Protein AF-A0A7Z0J491-F1 (afdb_monomer)

InterPro do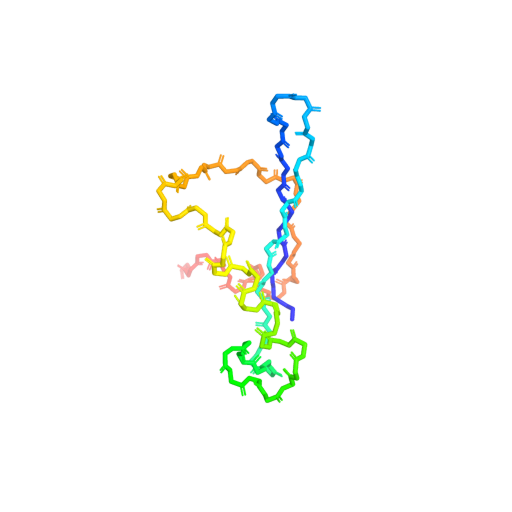mains:
  IPR046174 Protein of unknown function DUF6176 [PF19673] (1-69)

pLDDT: mean 90.25, std 5.03, range [72.25, 96.44]

Organism: NCBI:txid272918

Mean predicted aligned error: 5.75 Å

Sequence (77 aa):
MYVETIFSETIEGVDYLYWYSVQGEDGIELHESSHWLDAKHTEFWESCIDSAFAPVDLTEQLTMMPTRVLDSMRPLT

Solvent-accessible sur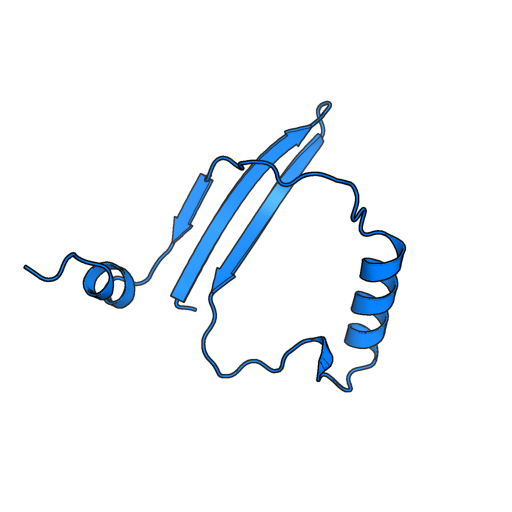face area (backbone atoms only — not comparable to full-atom values): 5041 Å² total; per-residue (Å²): 110,53,38,40,36,35,31,55,52,70,59,98,87,43,80,45,79,46,79,49,71,44,67,62,86,92,63,80,58,70,91,74,55,86,50,72,64,51,54,52,51,49,55,51,46,68,74,65,60,64,85,84,63,73,91,74,93,72,53,78,75,46,78,50,63,53,66,74,54,59,62,68,69,51,81,89,126

Secondary structure (DSSP, 8-state):
--EEEEEEEEETTEEEEEEEEE--TTPPPGGG---HHHHHHHHHHHHH--TTSPP--PPEEEEE--HHHHHHTS---

Structure (mmCIF, N/CA/C/O backbone):
data_AF-A0A7Z0J491-F1
#
_entry.id   AF-A0A7Z0J491-F1
#
loop_
_atom_site.group_PDB
_atom_site.id
_atom_site.type_symbol
_atom_site.label_atom_id
_atom_site.label_alt_id
_atom_site.label_comp_id
_atom_site.label_asym_id
_atom_site.label_entity_id
_atom_site.label_seq_id
_atom_site.pdbx_PDB_ins_code
_atom_site.Cartn_x
_atom_site.Cartn_y
_atom_site.Cartn_z
_atom_site.occupancy
_atom_site.B_iso_or_equiv
_atom_site.auth_seq_id
_atom_site.auth_comp_id
_atom_site.auth_asym_id
_atom_site.auth_atom_id
_atom_site.pdbx_PDB_model_num
ATOM 1 N N . MET A 1 1 ? 10.696 3.421 -7.568 1.00 78.25 1 MET A N 1
ATOM 2 C CA . MET A 1 1 ? 9.356 3.909 -7.938 1.00 78.25 1 MET A CA 1
ATOM 3 C C . MET A 1 1 ? 8.892 3.332 -9.270 1.00 78.25 1 MET A C 1
ATOM 5 O O . MET A 1 1 ? 9.429 3.702 -10.315 1.00 78.25 1 MET A O 1
ATOM 9 N N . TYR A 1 2 ? 7.925 2.418 -9.236 1.00 87.25 2 TYR A N 1
ATOM 10 C CA . TYR A 1 2 ? 7.281 1.824 -10.414 1.00 87.25 2 TYR A CA 1
ATOM 11 C C . TYR A 1 2 ? 5.794 2.176 -10.511 1.00 87.25 2 TYR A C 1
ATOM 13 O O . TYR A 1 2 ? 5.325 2.466 -11.608 1.00 87.25 2 TYR A O 1
ATOM 21 N N . VAL A 1 3 ? 5.074 2.179 -9.388 1.00 91.06 3 VAL A N 1
ATOM 22 C CA . VAL A 1 3 ? 3.640 2.494 -9.318 1.00 91.06 3 VAL A CA 1
ATOM 23 C C . VAL A 1 3 ? 3.376 3.238 -8.021 1.00 91.06 3 VAL A C 1
ATOM 25 O O . V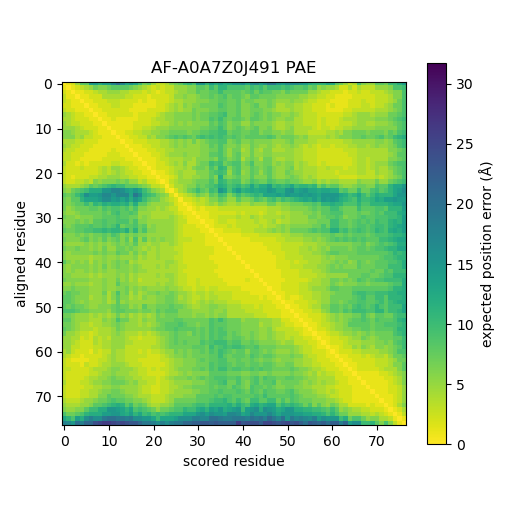AL A 1 3 ? 3.899 2.840 -6.985 1.00 91.06 3 VAL A O 1
ATOM 28 N N . GLU A 1 4 ? 2.555 4.277 -8.071 1.00 93.69 4 GLU A N 1
ATOM 29 C CA . GLU A 1 4 ? 1.929 4.865 -6.891 1.00 93.69 4 GLU A CA 1
ATOM 30 C C . GLU A 1 4 ? 0.434 4.972 -7.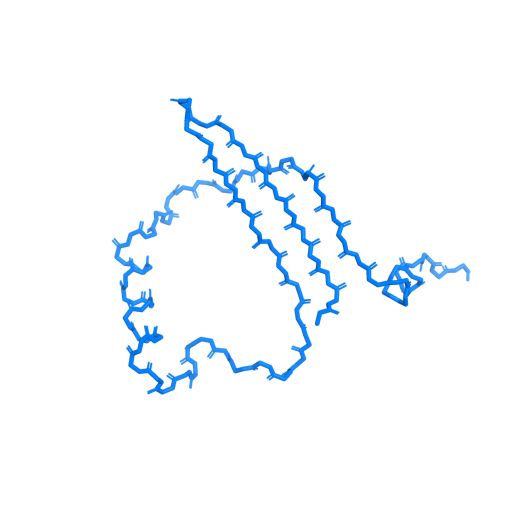127 1.00 93.69 4 GLU A C 1
ATOM 32 O O . GLU A 1 4 ? 0.010 5.469 -8.169 1.00 93.69 4 GLU A O 1
ATOM 37 N N . THR A 1 5 ? -0.356 4.540 -6.156 1.00 94.00 5 THR A N 1
ATOM 38 C CA . THR A 1 5 ? -1.804 4.699 -6.182 1.00 94.00 5 THR A CA 1
ATOM 39 C C . THR A 1 5 ? -2.270 5.316 -4.876 1.00 94.00 5 THR A C 1
ATOM 41 O O . THR A 1 5 ? -1.894 4.875 -3.789 1.00 94.00 5 THR A O 1
ATOM 44 N N . ILE A 1 6 ? -3.091 6.349 -5.002 1.00 94.38 6 ILE A N 1
ATOM 45 C CA . ILE A 1 6 ? -3.791 6.990 -3.900 1.00 94.38 6 ILE A CA 1
ATOM 46 C C . ILE A 1 6 ? -5.244 6.533 -3.944 1.00 94.38 6 ILE A C 1
ATOM 48 O O . ILE A 1 6 ? -5.899 6.616 -4.988 1.00 94.38 6 ILE A O 1
ATOM 52 N N . PHE A 1 7 ? -5.748 6.111 -2.794 1.00 94.56 7 PHE A N 1
ATOM 53 C CA . PHE A 1 7 ? -7.156 5.828 -2.561 1.00 94.56 7 PHE A CA 1
ATOM 54 C C . PHE A 1 7 ? -7.667 6.733 -1.449 1.00 94.56 7 PHE A C 1
ATOM 56 O O . PHE A 1 7 ? -6.902 7.158 -0.583 1.00 94.56 7 PHE A O 1
ATOM 63 N N . SER A 1 8 ? -8.967 6.989 -1.441 1.00 91.50 8 SER A N 1
ATOM 64 C CA . SER A 1 8 ? -9.609 7.693 -0.340 1.00 91.50 8 SER A CA 1
ATOM 65 C C . SER A 1 8 ? -10.987 7.128 -0.073 1.00 91.50 8 SER A C 1
ATOM 67 O O . SER A 1 8 ? -11.688 6.748 -1.012 1.00 91.50 8 SER A O 1
ATOM 69 N N . GLU A 1 9 ? -11.404 7.173 1.181 1.00 92.25 9 GLU A N 1
ATOM 70 C CA . GLU A 1 9 ? -12.784 6.912 1.567 1.00 92.25 9 GLU A CA 1
ATOM 71 C C . GLU A 1 9 ? -13.190 7.785 2.756 1.00 92.25 9 GLU A C 1
ATOM 73 O O . GLU A 1 9 ? -12.340 8.265 3.507 1.00 92.25 9 GLU A O 1
ATOM 78 N N . THR A 1 10 ? -14.496 7.968 2.931 1.00 91.62 10 THR A N 1
ATOM 79 C CA . THR A 1 10 ? -15.066 8.657 4.090 1.00 91.62 10 THR A CA 1
ATOM 80 C C . THR A 1 10 ? -15.893 7.656 4.890 1.00 91.62 10 THR A C 1
ATOM 82 O O . THR A 1 10 ? -16.930 7.190 4.411 1.00 91.62 10 THR A O 1
ATOM 85 N N . ILE A 1 11 ? -15.475 7.346 6.117 1.00 90.44 11 ILE A N 1
ATOM 86 C CA . ILE A 1 11 ? -16.192 6.450 7.036 1.00 90.44 11 ILE A CA 1
ATOM 87 C C . ILE A 1 11 ? -16.693 7.289 8.207 1.00 90.44 11 ILE A C 1
ATOM 89 O O . ILE A 1 11 ? -15.911 7.958 8.873 1.00 90.44 11 ILE A O 1
ATOM 93 N N . GLU A 1 12 ? -18.009 7.297 8.436 1.00 93.75 12 GLU A N 1
ATOM 94 C CA . GLU A 1 12 ? -18.643 8.046 9.538 1.00 93.75 12 GLU A CA 1
ATOM 95 C C . GLU A 1 12 ? -18.259 9.544 9.592 1.00 93.75 12 GLU A C 1
ATOM 97 O O . GLU A 1 12 ? -18.221 10.166 10.651 1.00 93.75 12 GLU A O 1
ATOM 102 N N . GLY A 1 13 ? -17.998 10.149 8.426 1.00 94.62 13 GLY A N 1
ATOM 103 C CA . GLY A 1 13 ? -17.594 11.555 8.308 1.00 94.62 13 GLY A CA 1
ATOM 104 C C . GLY A 1 13 ? -16.106 11.818 8.559 1.00 94.62 13 GLY A C 1
ATOM 105 O O . GLY A 1 13 ? -15.704 12.979 8.606 1.00 94.62 13 GLY A O 1
ATOM 106 N N . VAL A 1 14 ? -15.298 10.767 8.712 1.00 94.00 14 VAL A N 1
ATOM 107 C CA . VAL A 1 14 ? -13.837 10.833 8.795 1.00 94.00 14 VAL A CA 1
ATOM 108 C C . VAL A 1 14 ? -13.242 10.414 7.458 1.00 94.00 14 VAL A C 1
ATOM 110 O O . VAL A 1 14 ? -13.568 9.347 6.941 1.00 94.00 14 VAL A O 1
ATOM 113 N N . ASP A 1 15 ? -12.367 11.254 6.912 1.00 91.44 15 ASP A N 1
ATOM 114 C CA . ASP A 1 15 ? -11.663 10.972 5.665 1.00 91.44 15 ASP A CA 1
ATOM 115 C C . ASP A 1 15 ? -10.384 10.177 5.931 1.00 91.44 15 ASP A C 1
ATOM 117 O O . ASP A 1 15 ? -9.532 10.572 6.733 1.00 91.44 15 ASP A O 1
ATOM 121 N N . TYR A 1 16 ? -10.235 9.076 5.204 1.00 90.12 16 TYR A N 1
ATOM 122 C CA . TYR A 1 16 ? -9.062 8.218 5.206 1.00 90.12 16 TYR A CA 1
ATOM 123 C C . TYR A 1 16 ? -8.390 8.298 3.840 1.00 90.12 16 TYR A C 1
ATOM 125 O O . TYR A 1 16 ? -9.045 8.221 2.799 1.00 90.12 16 TYR A O 1
ATOM 133 N N . LEU A 1 17 ? -7.068 8.459 3.848 1.00 92.06 17 LEU A N 1
ATOM 134 C CA . LEU A 1 17 ? -6.238 8.487 2.650 1.00 92.06 17 LEU A CA 1
ATOM 135 C C . LEU A 1 17 ? -5.258 7.323 2.709 1.00 92.06 17 LEU A C 1
ATOM 137 O O . LEU A 1 17 ? -4.478 7.210 3.656 1.00 92.06 17 LEU A O 1
ATOM 141 N N . TYR A 1 18 ? -5.267 6.496 1.673 1.00 91.06 18 TYR A N 1
ATOM 142 C CA . TYR A 1 18 ? -4.372 5.357 1.546 1.00 91.06 18 TYR A CA 1
ATOM 143 C C . TYR A 1 18 ? -3.397 5.599 0.412 1.00 91.06 18 TYR A C 1
ATOM 145 O O . TYR A 1 18 ? -3.775 6.060 -0.666 1.00 91.06 18 TYR A O 1
ATOM 153 N N . TRP A 1 19 ? -2.141 5.246 0.649 1.00 91.62 19 TRP A N 1
ATOM 154 C CA . TRP A 1 19 ? -1.089 5.339 -0.346 1.00 91.62 19 TRP A CA 1
ATOM 155 C C . TRP A 1 19 ? -0.424 3.981 -0.504 1.00 91.62 19 TRP A C 1
ATOM 157 O O . TRP A 1 19 ? 0.226 3.470 0.405 1.00 91.62 19 TRP A O 1
ATOM 167 N N . TYR A 1 20 ? -0.599 3.404 -1.684 1.00 89.62 20 TYR A N 1
ATOM 168 C CA . TYR A 1 20 ? 0.085 2.204 -2.124 1.00 89.62 20 TYR A CA 1
ATOM 169 C C . TYR A 1 20 ? 1.226 2.589 -3.063 1.00 89.62 20 TYR A C 1
ATOM 171 O O . TYR A 1 20 ? 1.039 3.406 -3.966 1.00 89.62 20 TYR A O 1
ATOM 179 N N . SER A 1 21 ? 2.404 1.993 -2.884 1.00 89.69 21 SER A N 1
ATOM 180 C CA . SER A 1 21 ? 3.509 2.184 -3.822 1.00 89.69 21 SER A CA 1
ATOM 181 C C . SER A 1 21 ? 4.272 0.890 -4.076 1.00 89.69 21 SER A C 1
ATOM 183 O O . SER A 1 21 ? 4.483 0.086 -3.172 1.00 89.69 21 SER A O 1
ATOM 185 N N . VAL A 1 22 ? 4.708 0.707 -5.321 1.00 88.44 22 VAL A N 1
ATOM 186 C CA . VAL A 1 22 ? 5.623 -0.359 -5.737 1.00 88.44 22 VAL A CA 1
ATOM 187 C C . VAL A 1 22 ? 6.977 0.276 -6.012 1.00 88.44 22 VAL A C 1
ATOM 189 O O . VAL A 1 22 ? 7.122 1.096 -6.928 1.00 88.44 22 VAL A O 1
ATOM 192 N N . GLN A 1 23 ? 7.975 -0.087 -5.212 1.00 83.94 23 GLN A N 1
ATOM 193 C CA . GLN A 1 23 ? 9.331 0.453 -5.297 1.00 83.94 23 GLN A CA 1
ATOM 194 C C . GLN A 1 23 ? 10.298 -0.514 -5.994 1.00 83.94 23 GLN A C 1
ATOM 196 O O . GLN A 1 23 ? 9.925 -1.614 -6.384 1.00 83.94 23 GLN A O 1
ATOM 201 N N . GLY A 1 24 ? 11.521 -0.036 -6.249 1.00 81.06 24 GLY A N 1
ATOM 202 C CA . GLY A 1 24 ? 12.610 -0.875 -6.761 1.00 81.06 24 GLY A CA 1
ATOM 203 C C . GLY A 1 24 ? 13.156 -1.821 -5.690 1.00 81.06 24 GLY A C 1
ATOM 204 O O . GLY A 1 24 ? 12.743 -1.746 -4.540 1.00 81.06 24 GLY A O 1
ATOM 205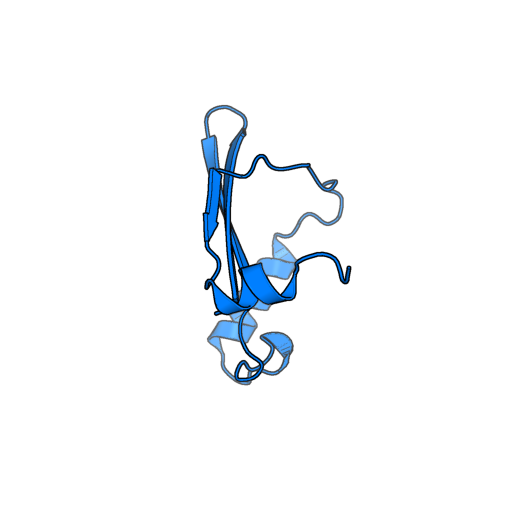 N N . GLU A 1 25 ? 14.108 -2.667 -6.074 1.00 77.81 25 GLU A N 1
ATOM 206 C CA . GLU A 1 25 ? 14.681 -3.720 -5.217 1.00 77.81 25 GLU A CA 1
ATOM 207 C C . GLU A 1 25 ? 15.631 -3.194 -4.125 1.00 77.81 25 GLU A C 1
ATOM 209 O O . GLU A 1 25 ? 16.001 -3.935 -3.226 1.00 77.81 25 GLU A O 1
ATOM 214 N N . ASP A 1 26 ? 16.007 -1.914 -4.162 1.00 78.31 26 ASP A N 1
ATOM 215 C CA . ASP A 1 26 ? 17.022 -1.338 -3.266 1.00 78.31 26 ASP A CA 1
ATOM 216 C C . ASP A 1 26 ? 16.502 -1.003 -1.845 1.00 78.31 26 ASP A C 1
ATOM 218 O O . ASP A 1 26 ? 17.124 -0.226 -1.117 1.00 78.31 26 ASP A O 1
ATOM 222 N N . GLY A 1 27 ? 15.343 -1.538 -1.451 1.00 75.81 27 GLY A N 1
ATOM 223 C CA . GLY A 1 27 ? 14.770 -1.384 -0.113 1.00 75.81 27 GLY A CA 1
ATOM 224 C C . GLY A 1 27 ? 15.130 -2.556 0.801 1.00 75.81 27 GLY A C 1
ATOM 225 O O . GLY A 1 27 ? 15.181 -3.696 0.356 1.00 75.81 27 GLY A O 1
ATOM 226 N N . ILE A 1 28 ? 15.355 -2.279 2.086 1.00 84.06 28 ILE A N 1
ATOM 227 C CA . ILE A 1 28 ? 15.418 -3.319 3.122 1.00 84.06 28 ILE A CA 1
ATOM 228 C C . ILE A 1 28 ? 13.994 -3.521 3.641 1.00 84.06 28 ILE A C 1
ATOM 230 O O . ILE A 1 28 ? 13.300 -2.538 3.917 1.00 84.06 28 ILE A O 1
ATOM 234 N N . GLU A 1 29 ? 13.560 -4.773 3.771 1.00 86.00 29 GLU A N 1
ATOM 235 C CA . GLU A 1 29 ? 12.267 -5.096 4.375 1.00 86.00 29 GLU A CA 1
ATOM 236 C C . GLU A 1 29 ? 12.206 -4.569 5.813 1.00 86.00 29 GLU A C 1
ATOM 238 O O . GLU A 1 29 ? 13.177 -4.667 6.567 1.00 86.00 29 GLU A O 1
ATOM 243 N N . LEU A 1 30 ? 11.054 -4.032 6.232 1.00 87.62 30 LEU A N 1
ATOM 244 C CA . LEU A 1 30 ? 10.904 -3.445 7.572 1.00 87.62 30 LEU A CA 1
ATOM 245 C C . LEU A 1 30 ? 11.309 -4.440 8.672 1.00 87.62 30 LEU A C 1
ATOM 247 O O . LEU A 1 30 ? 11.964 -4.067 9.643 1.00 87.62 30 LEU A O 1
ATOM 251 N N . HIS A 1 31 ? 10.971 -5.719 8.481 1.00 85.62 31 HIS A N 1
ATOM 252 C CA . HIS A 1 31 ? 11.286 -6.794 9.420 1.00 85.62 31 HIS A CA 1
ATOM 253 C C . HIS A 1 31 ? 12.781 -7.163 9.469 1.00 85.62 31 HIS A C 1
ATOM 255 O O . HIS A 1 31 ? 13.205 -7.876 10.376 1.00 85.62 31 HIS A O 1
ATOM 261 N N . GLU A 1 32 ? 13.582 -6.736 8.489 1.00 90.88 32 GLU A N 1
ATOM 262 C CA . GLU A 1 32 ? 15.037 -6.951 8.440 1.00 90.88 32 GLU A CA 1
ATOM 263 C C . GLU A 1 32 ? 15.817 -5.752 8.986 1.00 90.88 32 GLU A C 1
ATOM 265 O O . GLU A 1 32 ? 17.033 -5.832 9.186 1.00 90.88 32 GLU A O 1
ATOM 270 N N . SER A 1 33 ? 15.136 -4.636 9.254 1.00 91.25 33 SER A N 1
ATOM 271 C CA . SER A 1 33 ? 15.774 -3.452 9.805 1.00 91.25 33 SER A CA 1
ATOM 272 C C . SER A 1 33 ? 16.240 -3.680 11.245 1.00 91.25 33 SER A C 1
ATOM 274 O O . SER A 1 33 ? 15.516 -4.185 12.101 1.00 91.25 33 SER A O 1
ATOM 276 N N . SER A 1 34 ? 17.465 -3.236 11.539 1.00 93.00 34 SER A N 1
ATOM 277 C CA . SER A 1 34 ? 18.012 -3.191 12.904 1.00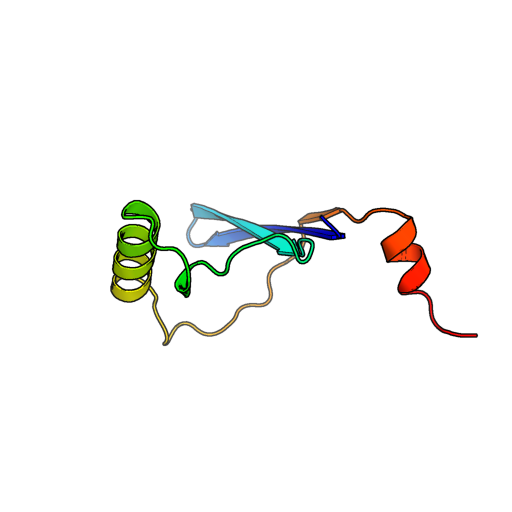 93.00 34 SER A CA 1
ATOM 278 C C . SER A 1 34 ? 17.772 -1.845 13.600 1.00 93.00 34 SER A C 1
ATOM 280 O O . SER A 1 34 ? 18.249 -1.621 14.717 1.00 93.00 34 SER A O 1
ATOM 282 N N . HIS A 1 35 ? 17.049 -0.926 12.955 1.00 95.75 35 HIS A N 1
ATOM 283 C CA . HIS A 1 35 ? 16.794 0.398 13.498 1.00 95.75 35 HIS A CA 1
ATOM 284 C C . HIS A 1 35 ? 15.687 0.357 14.566 1.00 95.75 35 HIS A C 1
ATOM 286 O O . HIS A 1 35 ? 14.616 -0.212 14.373 1.00 95.75 35 HIS A O 1
ATOM 292 N N . TRP A 1 36 ? 15.921 1.005 15.711 1.00 96.19 36 TRP A N 1
ATOM 293 C CA . TRP A 1 36 ? 15.016 0.944 16.870 1.00 96.19 36 TRP A CA 1
ATOM 294 C C . TRP A 1 36 ? 13.602 1.477 16.584 1.00 96.19 36 TRP A C 1
ATOM 296 O O . TRP A 1 36 ? 12.634 1.029 17.198 1.00 96.19 36 TRP A O 1
ATOM 306 N N . LEU A 1 37 ? 13.487 2.450 15.673 1.00 95.44 37 LEU A N 1
ATOM 307 C CA . LEU A 1 37 ? 12.200 3.039 15.304 1.00 95.44 37 LEU A CA 1
ATOM 308 C C . LEU A 1 37 ? 11.331 2.036 14.544 1.00 95.44 37 LEU A C 1
ATOM 310 O O . LEU A 1 37 ? 10.128 1.990 14.771 1.00 95.44 37 LEU A O 1
ATOM 314 N N . ASP A 1 38 ? 11.944 1.203 13.709 1.00 95.19 38 ASP A N 1
ATOM 315 C CA . ASP A 1 38 ? 11.245 0.221 12.879 1.00 95.19 38 ASP A CA 1
ATOM 316 C C . ASP A 1 38 ? 10.682 -0.910 13.750 1.00 95.19 38 ASP A C 1
ATOM 318 O O . ASP A 1 38 ? 9.544 -1.349 13.568 1.00 95.19 38 ASP A O 1
ATOM 322 N N . ALA A 1 39 ? 11.421 -1.283 14.801 1.00 93.69 39 ALA A N 1
ATOM 323 C CA . ALA A 1 39 ? 10.923 -2.174 15.844 1.00 93.69 39 ALA A CA 1
ATOM 324 C C . ALA A 1 39 ? 9.689 -1.588 16.557 1.00 93.69 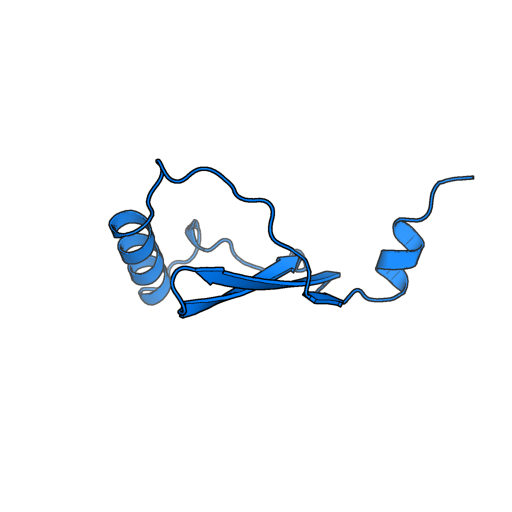39 ALA A C 1
ATOM 326 O O . ALA A 1 39 ? 8.694 -2.286 16.743 1.00 93.69 39 ALA A O 1
ATOM 327 N N . LYS A 1 40 ? 9.714 -0.295 16.915 1.00 96.00 40 LYS A N 1
ATOM 328 C CA . LYS A 1 40 ? 8.561 0.372 17.547 1.00 96.00 40 LYS A CA 1
ATOM 329 C C . LYS A 1 40 ? 7.375 0.556 16.607 1.00 96.00 40 LYS A C 1
ATOM 331 O O . LYS A 1 40 ? 6.238 0.450 17.058 1.00 96.00 40 LYS A O 1
ATOM 336 N N . HIS A 1 41 ? 7.631 0.801 15.327 1.00 94.06 41 HIS A N 1
ATOM 337 C CA . HIS A 1 41 ? 6.599 0.856 14.299 1.00 94.06 41 HIS A CA 1
ATOM 338 C C . HIS A 1 41 ? 5.861 -0.486 14.193 1.00 94.06 41 HIS A C 1
ATOM 340 O O . HIS A 1 41 ? 4.634 -0.512 14.222 1.00 94.06 41 HIS A O 1
ATOM 346 N N . THR A 1 42 ? 6.611 -1.591 14.148 1.00 94.12 42 THR A N 1
ATOM 347 C CA . THR A 1 42 ? 6.055 -2.949 14.055 1.00 94.12 42 THR A CA 1
ATOM 348 C C . THR A 1 42 ? 5.273 -3.326 15.314 1.00 94.12 42 THR A C 1
ATOM 350 O O . THR A 1 42 ? 4.130 -3.754 15.206 1.00 94.12 42 THR A O 1
ATOM 353 N N . GLU A 1 43 ? 5.829 -3.077 16.507 1.00 95.12 43 GLU A N 1
ATOM 354 C CA . GLU A 1 43 ? 5.149 -3.329 17.792 1.00 95.12 43 GLU A CA 1
ATOM 355 C C . GLU A 1 43 ? 3.808 -2.584 17.882 1.00 95.12 43 GLU A C 1
ATOM 357 O O . GLU A 1 43 ? 2.793 -3.151 18.286 1.00 95.12 43 GLU A O 1
ATOM 362 N N . PHE A 1 44 ? 3.787 -1.310 17.481 1.00 95.25 44 PHE A N 1
ATOM 363 C CA . PHE A 1 44 ? 2.556 -0.528 17.468 1.00 95.25 44 PHE A CA 1
ATOM 364 C C . PHE A 1 44 ? 1.550 -1.076 16.452 1.00 95.25 44 PHE A C 1
ATOM 366 O O . PHE A 1 44 ? 0.379 -1.253 16.792 1.00 95.25 44 PHE A O 1
ATOM 373 N N . TRP A 1 45 ? 2.003 -1.383 15.233 1.00 93.50 45 TRP A N 1
ATOM 374 C CA . TRP A 1 45 ? 1.153 -1.945 14.187 1.00 93.50 45 TRP A CA 1
ATOM 375 C C . TRP A 1 45 ? 0.500 -3.256 14.633 1.00 93.50 45 TRP A C 1
ATOM 377 O O . TRP A 1 45 ? -0.722 -3.358 14.586 1.00 93.50 45 TRP A O 1
ATOM 387 N N . GLU A 1 46 ? 1.271 -4.204 15.166 1.00 93.94 46 GLU A N 1
ATOM 388 C CA . GLU A 1 46 ? 0.756 -5.474 15.696 1.00 93.94 46 GLU A CA 1
ATOM 389 C C . GLU A 1 46 ? -0.245 -5.274 16.841 1.00 93.94 46 GLU A C 1
ATOM 391 O O . GLU A 1 46 ? -1.220 -6.015 16.949 1.00 93.94 46 GLU A O 1
ATOM 396 N N . SER A 1 47 ? -0.041 -4.258 17.687 1.00 96.44 47 SER A N 1
ATOM 397 C CA . SER A 1 47 ? -0.941 -3.969 18.810 1.00 96.44 47 SER A CA 1
ATOM 398 C C . SER A 1 47 ? -2.293 -3.380 18.395 1.00 96.44 47 SER A C 1
ATOM 400 O O . SER A 1 47 ? -3.251 -3.446 19.167 1.00 96.44 47 SER A O 1
ATOM 402 N N . CYS A 1 48 ? -2.369 -2.773 17.208 1.00 94.62 48 CYS A N 1
ATOM 403 C CA . CYS A 1 48 ? -3.541 -2.023 16.757 1.00 94.62 48 CYS A CA 1
ATOM 404 C C . CYS A 1 48 ? -4.211 -2.609 15.511 1.00 94.62 48 CYS A C 1
ATOM 406 O O . CYS A 1 48 ? -5.347 -2.234 15.222 1.00 94.62 48 CYS A O 1
ATOM 408 N N . ILE A 1 49 ? -3.541 -3.487 14.760 1.00 91.94 49 ILE A N 1
ATOM 409 C CA . ILE A 1 49 ? -4.093 -4.055 13.532 1.00 91.94 49 ILE A CA 1
ATOM 410 C C . ILE A 1 49 ? -5.256 -5.000 13.849 1.00 91.94 49 ILE A C 1
ATOM 412 O O . ILE A 1 49 ? -5.115 -5.996 14.559 1.00 91.94 49 ILE A O 1
ATOM 416 N N . ASP A 1 50 ? -6.427 -4.697 13.295 1.00 92.88 50 ASP A N 1
ATOM 417 C CA . ASP A 1 50 ? -7.590 -5.572 13.393 1.00 92.88 50 ASP A CA 1
ATOM 418 C C . ASP A 1 50 ? -7.560 -6.615 12.271 1.00 92.88 50 ASP A C 1
ATOM 420 O O . ASP A 1 50 ? -7.978 -6.366 11.142 1.00 92.88 50 ASP A O 1
ATOM 424 N N . SER A 1 51 ? -7.064 -7.810 12.592 1.00 91.19 51 SER A N 1
ATOM 425 C CA . SER A 1 51 ? -7.029 -8.941 11.651 1.00 91.19 51 SER A CA 1
ATOM 426 C C . SER A 1 51 ? -8.409 -9.513 11.290 1.00 91.19 51 SER A C 1
ATOM 428 O O . SER A 1 51 ? -8.505 -10.302 10.349 1.00 91.19 51 SER A O 1
ATOM 430 N N . ALA A 1 52 ? -9.471 -9.147 12.018 1.00 94.56 52 ALA A N 1
ATOM 431 C CA . ALA A 1 52 ? -10.840 -9.558 11.711 1.00 94.56 52 ALA A CA 1
ATOM 432 C C . ALA A 1 52 ? -11.540 -8.594 10.740 1.00 94.56 52 ALA A C 1
ATOM 434 O O . ALA A 1 52 ? -12.601 -8.935 10.207 1.00 94.56 52 ALA A O 1
ATOM 435 N N . PHE A 1 53 ? -10.961 -7.416 10.489 1.00 88.62 53 PHE A N 1
ATOM 436 C CA . PHE A 1 53 ? -11.489 -6.466 9.522 1.00 88.62 53 PHE A CA 1
ATOM 437 C C . PHE A 1 53 ? -11.327 -7.013 8.097 1.00 88.62 53 PHE A C 1
ATOM 439 O O . PHE A 1 53 ? -10.226 -7.336 7.649 1.00 88.62 53 PHE A O 1
ATOM 446 N N . ALA A 1 54 ? -12.445 -7.149 7.382 1.00 89.38 54 ALA A N 1
ATOM 447 C CA . ALA A 1 54 ? -12.444 -7.701 6.034 1.00 89.38 54 ALA A CA 1
ATOM 448 C C . ALA A 1 54 ? -11.833 -6.709 5.027 1.00 89.38 54 ALA A C 1
ATOM 450 O O . ALA A 1 54 ? -12.043 -5.502 5.161 1.00 89.38 54 ALA A O 1
ATOM 451 N N . PRO A 1 55 ? -11.134 -7.194 3.983 1.00 86.81 55 PRO A N 1
ATOM 452 C CA . PRO A 1 55 ? -10.696 -6.339 2.890 1.00 86.81 55 PRO A CA 1
ATOM 453 C C . PRO A 1 55 ? -11.881 -5.611 2.253 1.00 86.81 55 PRO A C 1
ATOM 455 O O . PRO A 1 55 ? -12.934 -6.210 2.023 1.00 86.81 55 PRO A O 1
ATOM 458 N N . VAL A 1 56 ? -11.683 -4.332 1.948 1.00 84.88 56 VAL A N 1
ATOM 459 C CA . VAL A 1 56 ? -12.653 -3.494 1.242 1.00 84.88 56 VAL A CA 1
ATOM 460 C C . VAL A 1 56 ? -12.084 -3.080 -0.107 1.00 84.88 56 VAL A C 1
ATOM 462 O O . VAL A 1 56 ? -10.887 -2.810 -0.231 1.00 84.88 56 VAL A O 1
ATOM 465 N N . ASP A 1 57 ? -12.946 -3.025 -1.118 1.00 87.44 57 ASP A N 1
ATOM 466 C CA . ASP A 1 57 ? -12.578 -2.482 -2.421 1.00 87.44 57 ASP A CA 1
ATOM 467 C C . ASP A 1 57 ? -12.561 -0.954 -2.332 1.00 87.44 57 ASP A C 1
ATOM 469 O O . ASP A 1 57 ? -13.601 -0.301 -2.218 1.00 87.44 57 ASP A O 1
ATOM 473 N N . LEU A 1 58 ? -11.361 -0.381 -2.368 1.00 88.38 58 LEU A N 1
ATOM 474 C CA . LEU A 1 58 ? -11.171 1.063 -2.347 1.00 88.38 58 LEU A CA 1
ATOM 475 C C . LEU A 1 58 ? -11.280 1.641 -3.760 1.00 88.38 58 LEU A C 1
ATOM 477 O O . LEU A 1 58 ? -10.784 1.063 -4.724 1.00 88.38 58 LEU A O 1
ATOM 481 N N . THR A 1 59 ? -11.886 2.823 -3.877 1.00 88.25 59 THR A N 1
ATOM 482 C CA . THR A 1 59 ? -11.937 3.557 -5.151 1.00 88.25 59 THR A CA 1
ATOM 483 C C . THR A 1 59 ? -10.629 4.313 -5.365 1.00 88.25 59 THR A C 1
ATOM 485 O O . THR A 1 59 ? -10.276 5.175 -4.548 1.00 88.25 59 THR A O 1
ATOM 488 N N . GLU A 1 60 ? -9.908 4.027 -6.454 1.00 90.62 60 GLU A N 1
ATOM 489 C CA . GLU A 1 60 ? -8.698 4.782 -6.770 1.00 90.62 60 GLU A CA 1
ATOM 490 C C . GLU A 1 60 ? -9.020 6.250 -7.079 1.00 90.62 60 GLU A C 1
ATOM 492 O O . GLU A 1 60 ? -9.951 6.568 -7.816 1.00 90.62 60 GLU A O 1
ATOM 497 N N . GLN A 1 61 ? -8.231 7.163 -6.515 1.00 93.69 61 GLN A N 1
ATOM 498 C CA . GLN A 1 61 ? -8.301 8.592 -6.835 1.00 93.69 61 GLN A CA 1
ATOM 499 C C . GLN A 1 61 ? -7.277 8.965 -7.899 1.00 93.69 61 GLN A C 1
ATOM 501 O O . GLN A 1 61 ? -7.540 9.769 -8.792 1.00 93.69 61 GLN A O 1
ATOM 506 N N . LEU A 1 62 ? -6.081 8.388 -7.791 1.00 93.44 62 LEU A N 1
ATOM 507 C CA . LEU A 1 62 ? -4.976 8.676 -8.686 1.00 93.44 62 LEU A CA 1
ATOM 508 C C . LEU A 1 62 ? -4.040 7.476 -8.741 1.00 93.44 62 LEU A C 1
ATOM 510 O O . LEU A 1 62 ? -3.601 6.998 -7.702 1.00 93.44 62 LEU A O 1
ATOM 514 N N . THR A 1 63 ? -3.686 7.043 -9.950 1.00 92.56 63 THR A N 1
ATOM 515 C CA . THR A 1 63 ? -2.573 6.115 -10.177 1.00 92.56 63 THR A CA 1
ATOM 516 C C . THR A 1 63 ? -1.521 6.794 -11.046 1.00 92.56 63 THR A C 1
ATOM 518 O O . THR A 1 63 ? -1.824 7.310 -12.122 1.00 92.56 63 THR A O 1
ATOM 521 N N . MET A 1 64 ? -0.276 6.797 -10.579 1.00 92.88 64 MET A N 1
ATOM 522 C CA . MET A 1 64 ? 0.884 7.383 -11.241 1.00 92.88 64 MET A CA 1
ATOM 523 C C . MET A 1 64 ? 1.901 6.293 -11.563 1.00 92.88 64 MET A C 1
ATOM 525 O O . MET A 1 64 ? 2.350 5.550 -10.691 1.00 92.88 64 MET A O 1
ATOM 529 N N . MET A 1 65 ? 2.286 6.205 -12.837 1.00 93.88 65 MET A N 1
ATOM 530 C CA . MET A 1 65 ? 3.230 5.203 -13.332 1.00 93.88 65 MET A CA 1
ATOM 531 C C . MET A 1 65 ? 4.142 5.814 -14.402 1.00 93.88 65 MET A C 1
ATOM 533 O O . MET A 1 65 ? 3.656 6.543 -15.271 1.00 93.88 65 MET A O 1
ATOM 537 N N . PRO A 1 66 ? 5.454 5.514 -14.406 1.00 91.31 66 PRO A N 1
ATOM 538 C CA . PRO A 1 66 ? 6.337 5.912 -15.496 1.00 91.31 66 PRO A CA 1
ATOM 539 C C . PRO A 1 66 ? 5.923 5.258 -16.822 1.00 91.31 66 PRO A C 1
ATOM 541 O O . PRO A 1 66 ? 5.569 4.078 -16.848 1.00 91.31 66 PRO A O 1
ATOM 544 N N . THR A 1 67 ? 6.078 5.971 -17.944 1.00 93.19 67 THR A N 1
ATOM 545 C CA . THR A 1 67 ? 5.707 5.485 -19.290 1.00 93.19 67 THR A CA 1
ATOM 546 C C . THR A 1 67 ? 6.304 4.115 -19.615 1.00 93.19 67 THR A C 1
ATOM 548 O O . THR A 1 67 ? 5.598 3.238 -20.094 1.00 93.19 67 THR A O 1
ATOM 551 N N . ARG A 1 68 ? 7.573 3.882 -19.251 1.00 91.62 68 ARG A N 1
ATOM 552 C CA . ARG A 1 68 ? 8.248 2.586 -19.447 1.00 91.62 68 ARG A CA 1
ATOM 553 C C . ARG A 1 68 ? 7.520 1.405 -18.787 1.00 91.62 68 ARG A C 1
ATOM 555 O O . ARG A 1 68 ? 7.582 0.292 -19.299 1.00 91.62 68 ARG A O 1
ATOM 562 N N . VAL A 1 69 ? 6.860 1.632 -17.648 1.00 90.81 69 VAL A N 1
ATOM 563 C CA . VAL A 1 69 ? 6.104 0.598 -16.926 1.00 90.81 69 VAL A CA 1
ATOM 564 C C . VAL A 1 69 ? 4.771 0.364 -17.631 1.00 90.81 69 VAL A C 1
ATOM 566 O O . VAL A 1 69 ? 4.451 -0.778 -17.942 1.00 90.81 69 VAL A O 1
ATOM 569 N N . LEU A 1 70 ? 4.054 1.439 -17.978 1.00 90.94 70 LEU A N 1
ATOM 570 C CA . LEU A 1 70 ? 2.810 1.363 -18.755 1.00 90.94 70 LEU A CA 1
ATOM 571 C C . LEU A 1 70 ? 3.002 0.626 -20.087 1.00 90.94 70 LEU A C 1
ATOM 573 O O . LEU A 1 70 ? 2.181 -0.208 -20.458 1.00 90.94 70 LEU A O 1
ATOM 577 N N . ASP A 1 71 ? 4.095 0.905 -20.796 1.00 92.94 71 ASP A N 1
ATOM 578 C CA . ASP A 1 71 ? 4.413 0.253 -22.068 1.00 92.94 71 ASP A CA 1
ATOM 579 C C . ASP A 1 71 ? 4.700 -1.244 -21.893 1.00 92.94 71 ASP A C 1
ATOM 581 O O . ASP A 1 71 ? 4.288 -2.046 -22.729 1.00 92.94 71 ASP A O 1
ATOM 585 N N . SER A 1 72 ? 5.345 -1.627 -20.788 1.00 90.88 72 SER A N 1
ATOM 586 C CA . SER A 1 72 ? 5.668 -3.026 -20.477 1.00 90.88 72 SER A CA 1
ATOM 587 C C . SER A 1 72 ? 4.442 -3.859 -20.079 1.00 90.88 72 SER A C 1
ATOM 589 O O . SER A 1 72 ? 4.489 -5.082 -20.157 1.00 90.88 72 SER A O 1
ATOM 591 N N . MET A 1 73 ? 3.347 -3.217 -19.657 1.00 88.62 73 MET A N 1
ATOM 592 C CA . MET A 1 73 ? 2.087 -3.879 -19.286 1.00 88.62 73 MET A CA 1
ATOM 593 C C . MET A 1 73 ? 1.129 -4.073 -20.468 1.00 88.62 73 MET A C 1
ATOM 595 O O . MET A 1 73 ? 0.037 -4.618 -20.294 1.00 88.62 73 MET A O 1
ATOM 599 N N . ARG A 1 74 ? 1.492 -3.615 -21.673 1.00 88.62 74 ARG A N 1
ATOM 600 C CA . ARG A 1 74 ? 0.641 -3.79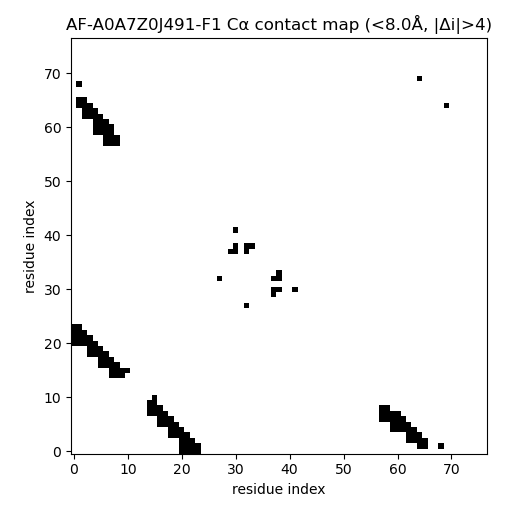1 -22.854 1.00 88.62 74 ARG A CA 1
ATOM 601 C C . ARG A 1 74 ? 0.542 -5.274 -23.227 1.00 88.62 74 ARG A C 1
ATOM 603 O O . ARG A 1 74 ? 1.535 -5.991 -23.105 1.00 88.62 74 ARG A O 1
ATOM 610 N N . PRO A 1 75 ? -0.623 -5.738 -23.716 1.00 87.44 75 PRO A N 1
ATOM 611 C CA . PRO A 1 75 ? -0.768 -7.109 -24.186 1.00 87.44 75 PRO A CA 1
ATOM 612 C C . PRO A 1 75 ? 0.300 -7.444 -25.230 1.00 87.44 75 PRO A C 1
ATOM 614 O O . PRO A 1 75 ? 0.534 -6.658 -26.152 1.00 87.44 75 PRO A O 1
ATOM 617 N N . LEU A 1 76 ? 0.923 -8.616 -25.096 1.00 78.94 76 LEU A N 1
ATOM 618 C CA . LEU A 1 76 ? 1.759 -9.173 -26.153 1.00 78.94 76 LEU A CA 1
ATOM 619 C C . LEU A 1 76 ? 0.824 -9.496 -27.325 1.00 78.94 76 LEU A C 1
ATOM 621 O O . LEU A 1 76 ? -0.075 -10.326 -27.186 1.00 78.94 76 LEU A O 1
ATOM 625 N N . THR A 1 77 ? 0.976 -8.750 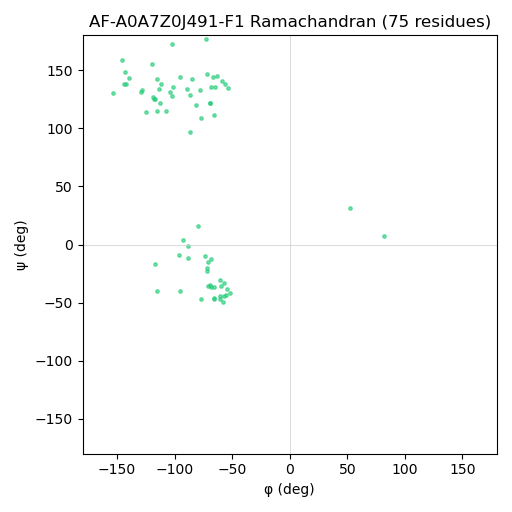-28.416 1.00 72.25 77 THR A N 1
ATOM 626 C CA . THR A 1 77 ? 0.224 -8.960 -29.662 1.00 72.25 77 THR A CA 1
ATOM 627 C C . THR A 1 77 ? 0.863 -10.052 -30.499 1.00 72.25 77 THR A C 1
ATOM 629 O O . THR A 1 77 ? 2.100 -10.221 -30.400 1.00 72.25 77 THR A O 1
#

Nearest PDB structures (foldseek):
  8yka-assembly1_2  TM=2.822E-01  e=6.731E+00  Homo sapiens
  6hix-assembly1_Be  TM=2.042E-01  e=7.676E+00  Trypanosoma brucei brucei

Radius of gyration: 16.69 Å; Cα contacts (8 Å, |Δi|>4): 74; chains: 1; bounding box: 37×21×48 Å

Foldseek 3Di:
DFKWWWFWDADPNDIDIDIDDDDDPPDDDLVRDPDPVSVVVVVVCVVPDDPVDDDDDTDTPDMDGDPVNVVVPDDDD